Protein AF-F2EFS7-F1 (afdb_monomer_lite)

InterPro domains:
  IPR013260 mRNA splicing factor SYF2 [PF08231] (9-136)
  IPR013260 mRNA splicing factor SYF2 [PTHR13264] (7-141)

Sequence (143 aa):
YTGYGRSKIQKWEKEPAPHGWDVFNQKTLYDAYKKRTKNIEVDMDAYNRAKDTDPEFYREASSLQYGKVSRVAEPNIDRMVNELKERDEKRKAFSRRRKFNEDKDVDSINDRNEHFNKKIERAFGKYTLEIKNNLERGTALPD

pLDDT: mean 84.86, std 13.01, range [36.0, 96.06]

Radius of gyration: 28.15 Å; chains: 1; bounding box: 60×56×72 Å

Organism: Hordeum vulgare subsp. vulgare (NCBI:txid112509)

Foldseek 3Di:
DDDDDPPPPPPPPDDDDQDDPSCVDPVNVVVVVVVVVVPDDDDVVVVVVVVVVDPCSPPDPPDPCPPPDDDDDPVVVVVVVVSVVVVVVVVVPVDPDDDDDPPDDDPDDDPVRVVVVVVCCVVCVVPCVLVVVCVVVVHNDDD

Secondary structure (DSSP, 8-state):
-------------PPPPP-GGGGGSHHHHHHHHHHHHHTPPP-HHHHHHHHHH-TT-S--TT-TTTTS-----HHHHHHHHHHHHHHHHHHHTTSPPPPP-TTS----SSHHHHHHHHHHHHHHTTTSHHHHHHHHHTS----

Structure (mmCIF, N/CA/C/O backbone):
data_AF-F2EFS7-F1
#
_entry.id   AF-F2EFS7-F1
#
loop_
_atom_site.group_PDB
_atom_site.id
_atom_site.type_symbol
_atom_site.label_atom_id
_atom_site.label_alt_id
_atom_site.label_comp_id
_atom_site.label_asym_id
_atom_site.label_entity_id
_atom_site.label_seq_id
_atom_site.pdbx_PDB_ins_code
_atom_site.Cartn_x
_atom_site.Cartn_y
_atom_site.Cartn_z
_atom_site.occupancy
_atom_site.B_iso_or_equiv
_atom_site.auth_seq_id
_atom_site.auth_comp_id
_atom_site.auth_asym_id
_atom_site.auth_atom_id
_atom_site.pdbx_PDB_model_num
ATOM 1 N N . TYR A 1 1 ? 30.482 -36.003 29.325 1.00 36.00 1 TYR A N 1
ATOM 2 C CA . TYR A 1 1 ? 30.839 -35.171 28.163 1.00 36.00 1 TYR A CA 1
ATOM 3 C C . TYR A 1 1 ? 30.158 -33.825 28.289 1.00 36.00 1 TYR A C 1
ATOM 5 O O . TYR A 1 1 ? 28.944 -33.747 28.413 1.00 36.00 1 TYR A O 1
ATOM 13 N N . THR A 1 2 ? 30.983 -32.795 28.390 1.00 39.97 2 THR A N 1
ATOM 14 C CA . THR A 1 2 ? 30.658 -31.391 28.626 1.00 39.97 2 THR A CA 1
ATOM 15 C C . THR A 1 2 ? 30.117 -30.703 27.374 1.00 39.97 2 THR A C 1
ATOM 17 O O . THR A 1 2 ? 30.676 -30.868 26.297 1.00 39.97 2 THR A O 1
ATOM 20 N N . GLY A 1 3 ? 29.084 -29.882 27.575 1.00 49.31 3 GLY A N 1
ATOM 21 C CA . GLY A 1 3 ? 28.876 -28.584 26.928 1.00 49.31 3 GLY A CA 1
ATOM 22 C C . GLY A 1 3 ? 28.892 -28.503 25.403 1.00 49.31 3 GLY A C 1
ATOM 23 O O . GLY A 1 3 ? 29.939 -28.258 24.827 1.00 49.31 3 GLY A O 1
ATOM 24 N N . TYR A 1 4 ? 27.707 -28.490 24.789 1.00 43.84 4 TYR A N 1
ATOM 25 C CA . TYR A 1 4 ? 27.464 -27.778 23.530 1.00 43.84 4 TYR A CA 1
ATOM 26 C C . TYR A 1 4 ? 26.048 -27.188 23.527 1.00 43.84 4 TYR A C 1
ATOM 28 O O . TYR A 1 4 ? 25.079 -27.893 23.794 1.00 43.84 4 TYR A O 1
ATOM 36 N N . GLY A 1 5 ? 25.935 -25.889 23.215 1.00 45.19 5 GLY A N 1
ATOM 37 C CA . GLY A 1 5 ? 24.695 -25.336 22.656 1.00 45.19 5 GLY A CA 1
ATOM 38 C C . GLY A 1 5 ? 23.983 -24.190 23.381 1.00 45.19 5 GLY A C 1
ATOM 39 O O . GLY A 1 5 ? 22.800 -23.994 23.136 1.00 45.19 5 GLY A O 1
ATOM 40 N N . ARG A 1 6 ? 24.638 -23.376 24.225 1.00 47.62 6 ARG A N 1
ATOM 41 C CA . ARG A 1 6 ? 24.098 -22.038 24.575 1.00 47.62 6 ARG A CA 1
ATOM 42 C C . ARG A 1 6 ? 24.478 -20.993 23.516 1.00 47.62 6 ARG A C 1
ATOM 44 O O . ARG A 1 6 ? 25.044 -19.958 23.841 1.00 47.62 6 ARG A O 1
ATOM 51 N N . SER A 1 7 ? 24.129 -21.216 22.253 1.00 47.72 7 SER A N 1
ATOM 52 C CA . SER A 1 7 ? 23.977 -20.103 21.311 1.00 47.72 7 SER A CA 1
ATOM 53 C C . SER A 1 7 ? 22.516 -19.668 21.364 1.00 47.72 7 SER A C 1
ATOM 55 O O . SER A 1 7 ? 21.663 -20.111 20.599 1.00 47.72 7 SER A O 1
ATOM 57 N N . LYS A 1 8 ? 22.199 -18.803 22.337 1.00 47.94 8 LYS A N 1
ATOM 58 C CA . LYS A 1 8 ? 20.975 -18.004 22.262 1.00 47.94 8 LYS A CA 1
ATOM 59 C C . LYS A 1 8 ? 21.050 -17.246 20.943 1.00 47.94 8 LYS A C 1
ATOM 61 O O . LYS A 1 8 ? 21.859 -16.335 20.800 1.00 47.94 8 LYS A O 1
ATOM 66 N N . ILE A 1 9 ? 20.239 -17.685 19.988 1.00 49.59 9 ILE A N 1
ATOM 67 C CA . ILE A 1 9 ? 19.903 -16.974 18.763 1.00 49.59 9 ILE A CA 1
ATOM 68 C C . ILE A 1 9 ? 19.670 -15.523 19.180 1.00 49.59 9 ILE A C 1
ATOM 70 O O . ILE A 1 9 ? 18.717 -15.247 19.911 1.00 49.59 9 ILE A O 1
ATOM 74 N N . GLN A 1 10 ? 20.584 -14.629 18.795 1.00 49.34 10 GLN A N 1
ATOM 75 C CA . GLN A 1 10 ? 20.372 -13.188 18.839 1.00 49.34 10 GLN A CA 1
ATOM 76 C C . GLN A 1 10 ? 19.064 -12.964 18.080 1.00 49.34 10 GLN A C 1
ATOM 78 O O . GLN A 1 10 ? 19.019 -13.069 16.853 1.00 49.34 10 GLN A O 1
ATOM 83 N N . LYS A 1 11 ? 17.953 -12.825 18.812 1.00 56.91 11 LYS A N 1
ATOM 84 C CA . LYS A 1 11 ? 16.657 -12.508 18.225 1.00 56.91 11 LYS A CA 1
ATOM 85 C C . LYS A 1 11 ? 16.851 -11.119 17.652 1.00 56.91 11 LYS A C 1
ATOM 87 O O . LYS A 1 11 ? 16.828 -10.156 18.404 1.00 56.91 11 LYS A O 1
ATOM 92 N N . TRP A 1 12 ? 17.097 -11.052 16.348 1.00 60.78 12 TRP A N 1
ATOM 93 C CA . TRP A 1 12 ? 17.083 -9.819 15.582 1.00 60.78 12 TRP A CA 1
ATOM 94 C C . TRP A 1 12 ? 15.877 -9.008 16.041 1.00 60.78 12 TRP A C 1
ATOM 96 O O . TRP A 1 12 ? 14.736 -9.470 15.902 1.00 60.78 12 TRP A O 1
ATOM 106 N N . GLU A 1 13 ? 16.133 -7.866 16.671 1.00 60.56 13 GLU A N 1
ATOM 107 C CA . GLU A 1 13 ? 15.076 -6.961 17.085 1.00 60.56 13 GLU A CA 1
ATOM 108 C C . GLU A 1 13 ? 14.346 -6.537 15.815 1.00 60.56 13 GLU A C 1
ATOM 110 O O . GLU A 1 13 ? 14.907 -5.907 14.918 1.00 60.56 13 GLU A O 1
ATOM 115 N N . LYS A 1 14 ? 13.103 -6.998 15.675 1.00 70.44 14 LYS A N 1
ATOM 116 C CA . LYS A 1 14 ? 12.268 -6.603 14.549 1.00 70.44 14 LYS A CA 1
ATOM 117 C C . LYS A 1 14 ? 11.826 -5.179 14.828 1.00 70.44 14 LYS A C 1
ATOM 119 O O . LYS A 1 14 ? 11.185 -4.949 15.853 1.00 70.44 14 LYS A O 1
ATOM 124 N N . GLU A 1 15 ? 12.133 -4.255 13.919 1.00 70.31 15 GLU A N 1
ATOM 125 C CA . GLU A 1 15 ? 11.524 -2.927 13.973 1.00 70.31 15 GLU A CA 1
ATOM 126 C C . GLU A 1 15 ? 9.996 -3.092 14.076 1.00 70.31 15 GLU A C 1
ATOM 128 O O . GLU A 1 15 ? 9.420 -3.925 13.355 1.00 70.31 15 GLU A O 1
ATOM 133 N N . PRO A 1 16 ? 9.333 -2.363 14.993 1.00 74.25 16 PRO A N 1
ATOM 134 C CA . PRO A 1 16 ? 7.893 -2.456 15.145 1.00 74.25 16 PRO A CA 1
ATOM 135 C C . PRO A 1 16 ? 7.230 -2.099 13.816 1.00 74.25 16 PRO A C 1
ATOM 137 O O . PRO A 1 16 ? 7.605 -1.134 13.148 1.00 74.25 16 PRO A O 1
ATOM 140 N N . ALA A 1 17 ? 6.249 -2.905 13.413 1.00 75.56 17 ALA A N 1
ATOM 141 C CA . ALA A 1 17 ? 5.512 -2.626 12.193 1.00 75.56 17 ALA A CA 1
ATOM 142 C C . ALA A 1 17 ? 4.808 -1.262 12.321 1.00 75.56 17 ALA A C 1
ATOM 144 O O . ALA A 1 17 ? 4.243 -0.977 13.382 1.00 75.56 17 ALA A O 1
ATOM 145 N N . PRO A 1 18 ? 4.809 -0.434 11.260 1.00 78.69 18 PRO A N 1
ATOM 146 C CA . PRO A 1 18 ? 4.093 0.835 11.270 1.00 78.69 18 PRO A CA 1
ATOM 147 C C . PRO A 1 18 ? 2.611 0.591 11.581 1.00 78.69 18 PRO A C 1
ATOM 149 O O . PRO A 1 18 ? 2.006 -0.354 11.066 1.00 78.69 18 PRO A O 1
ATOM 152 N N . HIS A 1 19 ? 2.034 1.426 12.445 1.00 74.94 19 HIS A N 1
ATOM 153 C CA . HIS A 1 19 ? 0.665 1.276 12.933 1.00 74.94 19 HIS A CA 1
ATOM 154 C C . HIS A 1 19 ? -0.197 2.485 12.552 1.00 74.94 19 HIS A C 1
ATOM 156 O O . HIS A 1 19 ? 0.285 3.611 12.472 1.00 74.94 19 HIS A O 1
ATOM 162 N N . GLY A 1 20 ? -1.494 2.260 12.330 1.00 81.56 20 GLY A N 1
ATOM 163 C CA . GLY A 1 20 ? -2.442 3.333 12.029 1.00 81.56 20 GLY A CA 1
ATOM 164 C C . GLY A 1 20 ? -2.035 4.161 10.804 1.00 81.56 20 GLY A C 1
ATOM 165 O O . GLY A 1 20 ? -1.824 3.616 9.722 1.00 81.56 20 GLY A O 1
ATOM 166 N N . TRP A 1 21 ? -1.938 5.480 10.983 1.00 82.19 21 TRP A N 1
ATOM 167 C CA . TRP A 1 21 ? -1.589 6.430 9.920 1.00 82.19 21 TRP A CA 1
ATOM 168 C C . TRP A 1 21 ? -0.102 6.430 9.545 1.00 82.19 21 TRP A C 1
ATOM 170 O O . TRP A 1 21 ? 0.235 6.861 8.442 1.00 82.19 21 TRP A O 1
ATOM 180 N N . ASP A 1 22 ? 0.779 5.871 10.382 1.00 84.25 22 ASP A N 1
ATOM 181 C CA . ASP A 1 22 ? 2.218 5.804 10.090 1.00 84.25 22 ASP A CA 1
ATOM 182 C C . ASP A 1 22 ? 2.542 4.909 8.890 1.00 84.25 22 ASP A C 1
ATOM 184 O O . ASP A 1 22 ? 3.628 4.995 8.323 1.00 84.25 22 ASP A O 1
ATOM 188 N N . VAL A 1 23 ? 1.591 4.081 8.448 1.00 84.44 23 VAL A N 1
ATOM 189 C CA . VAL A 1 23 ? 1.725 3.251 7.243 1.00 84.44 23 VAL A CA 1
ATOM 190 C C . VAL A 1 23 ? 1.784 4.086 5.952 1.00 84.44 23 VAL A C 1
ATOM 192 O O . VAL A 1 23 ? 2.196 3.574 4.913 1.00 84.44 23 VAL A O 1
ATOM 195 N N . PHE A 1 24 ? 1.393 5.365 6.003 1.00 85.00 24 PHE A N 1
ATOM 196 C CA . PHE A 1 24 ? 1.412 6.282 4.857 1.00 85.00 24 PHE A CA 1
ATOM 197 C C . PHE A 1 24 ? 2.496 7.364 4.953 1.00 85.00 24 PHE A C 1
ATOM 199 O O . PHE A 1 24 ? 2.503 8.303 4.157 1.00 85.00 24 PHE A O 1
ATOM 206 N N . ASN A 1 25 ? 3.413 7.263 5.918 1.00 90.38 25 ASN A N 1
ATOM 207 C CA . ASN A 1 25 ? 4.487 8.240 6.070 1.00 90.38 25 ASN A CA 1
ATOM 208 C C . ASN A 1 25 ? 5.575 8.089 4.983 1.00 90.38 25 ASN A C 1
ATOM 210 O O . ASN A 1 25 ? 5.664 7.087 4.273 1.00 90.38 25 ASN A O 1
ATOM 214 N N . GLN A 1 26 ? 6.456 9.084 4.863 1.00 90.88 26 GLN A N 1
ATOM 215 C CA . GLN A 1 26 ? 7.513 9.064 3.845 1.00 90.88 26 GLN A CA 1
ATOM 216 C C . GLN A 1 26 ? 8.465 7.863 3.989 1.00 90.88 26 GLN A C 1
ATOM 218 O O . GLN A 1 26 ? 8.860 7.280 2.980 1.00 90.88 26 GLN A O 1
ATOM 223 N N . LYS A 1 27 ? 8.796 7.453 5.225 1.00 89.50 27 LYS A N 1
ATOM 224 C CA . LYS A 1 27 ? 9.691 6.312 5.491 1.00 89.50 27 LYS A CA 1
ATOM 225 C C . LYS A 1 27 ? 9.101 5.005 4.953 1.00 89.50 27 LYS A C 1
ATOM 227 O O . LYS A 1 27 ? 9.770 4.279 4.230 1.00 89.50 27 LYS A O 1
ATOM 232 N N . THR A 1 28 ? 7.835 4.726 5.245 1.00 89.88 28 THR A N 1
ATOM 233 C CA . THR A 1 28 ? 7.148 3.500 4.811 1.00 89.88 28 THR A CA 1
ATOM 234 C C . THR A 1 28 ? 6.954 3.449 3.299 1.00 89.88 28 THR A C 1
ATOM 236 O O . THR A 1 28 ? 7.162 2.395 2.692 1.00 89.88 28 THR A O 1
ATOM 239 N N . LEU A 1 29 ? 6.640 4.586 2.667 1.00 90.12 29 LEU A N 1
ATOM 240 C CA . LEU A 1 29 ? 6.590 4.702 1.207 1.00 90.12 29 LEU A CA 1
ATOM 241 C C . LEU A 1 29 ? 7.966 4.454 0.570 1.00 90.12 29 LEU A C 1
ATOM 243 O O . LEU A 1 29 ? 8.063 3.725 -0.423 1.00 90.12 29 LEU A O 1
ATOM 247 N N . TYR A 1 30 ? 9.030 5.001 1.162 1.00 92.44 30 TYR A N 1
ATOM 248 C CA . TYR A 1 30 ? 10.406 4.762 0.733 1.00 92.44 30 TYR A CA 1
ATOM 249 C C . TYR A 1 30 ? 10.809 3.290 0.892 1.00 92.44 30 TYR A C 1
ATOM 251 O O . TYR A 1 30 ? 11.331 2.693 -0.048 1.00 92.44 30 TYR A O 1
ATOM 259 N N . ASP A 1 31 ? 10.506 2.661 2.026 1.00 91.25 31 ASP A N 1
ATOM 260 C CA . ASP A 1 31 ? 10.810 1.247 2.261 1.00 91.25 31 ASP A CA 1
ATOM 261 C C . ASP A 1 31 ? 10.051 0.334 1.289 1.00 91.25 31 ASP A C 1
ATOM 263 O O . ASP A 1 31 ? 10.601 -0.651 0.789 1.00 91.25 31 ASP A O 1
ATOM 267 N N . ALA A 1 32 ? 8.798 0.671 0.965 1.00 90.12 32 ALA A N 1
ATOM 268 C CA . ALA A 1 32 ? 8.025 -0.024 -0.059 1.00 90.12 32 ALA A CA 1
ATOM 269 C C . ALA A 1 32 ? 8.640 0.148 -1.459 1.00 90.12 32 ALA A C 1
ATOM 271 O O . ALA A 1 32 ? 8.696 -0.813 -2.228 1.00 90.12 32 ALA A O 1
ATOM 272 N N . TYR A 1 33 ? 9.135 1.344 -1.796 1.00 92.12 33 TYR A N 1
ATOM 273 C CA . TYR A 1 33 ? 9.885 1.577 -3.033 1.00 92.12 33 TYR A CA 1
ATOM 274 C C . TYR A 1 33 ? 11.184 0.765 -3.070 1.00 92.12 33 TYR A C 1
ATOM 276 O O . TYR A 1 33 ? 11.401 0.022 -4.022 1.00 92.12 33 TYR A O 1
ATOM 284 N N . LYS A 1 34 ? 11.986 0.805 -2.004 1.00 93.50 34 LYS A N 1
ATOM 285 C CA . LYS A 1 34 ? 13.242 0.055 -1.874 1.00 93.50 34 LYS A CA 1
ATOM 286 C C . LYS A 1 34 ? 13.040 -1.455 -2.000 1.00 93.50 34 LYS A C 1
ATOM 288 O O . LYS A 1 34 ? 13.877 -2.148 -2.567 1.00 93.50 34 LYS A O 1
ATOM 293 N N . LYS A 1 35 ? 11.936 -1.993 -1.473 1.00 91.06 35 LYS A N 1
ATOM 294 C CA . LYS A 1 35 ? 11.576 -3.409 -1.659 1.00 91.06 35 LYS A CA 1
ATOM 295 C C . LYS A 1 35 ? 11.235 -3.726 -3.112 1.00 91.06 35 LYS A C 1
ATOM 297 O O . LYS A 1 35 ? 11.621 -4.784 -3.589 1.00 91.06 35 LYS A O 1
ATOM 302 N N . ARG A 1 36 ? 10.542 -2.824 -3.814 1.00 90.69 36 ARG A N 1
ATOM 303 C CA . ARG A 1 36 ? 10.227 -3.006 -5.237 1.00 90.69 36 ARG A CA 1
ATOM 304 C C . ARG A 1 36 ? 11.473 -2.972 -6.102 1.00 90.69 36 ARG A C 1
ATOM 306 O O . ARG A 1 36 ? 11.644 -3.874 -6.905 1.00 90.69 36 ARG A O 1
ATOM 313 N N . THR A 1 37 ? 12.353 -1.991 -5.908 1.00 90.94 37 THR A N 1
ATOM 314 C CA . THR A 1 37 ? 13.563 -1.859 -6.733 1.00 90.94 37 THR A CA 1
ATOM 315 C C . THR A 1 37 ? 14.50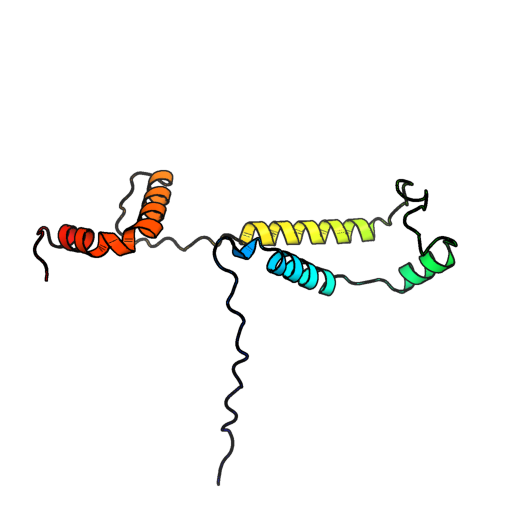7 -3.047 -6.594 1.00 90.94 37 THR A C 1
ATOM 317 O O . THR A 1 37 ? 15.156 -3.408 -7.566 1.00 90.94 37 THR A O 1
ATOM 320 N N . LYS A 1 38 ? 14.534 -3.710 -5.432 1.00 91.81 38 LYS A N 1
ATOM 321 C CA . LYS A 1 38 ? 15.281 -4.964 -5.238 1.00 91.81 38 LYS A CA 1
ATOM 322 C C . LYS A 1 38 ? 14.785 -6.130 -6.094 1.00 91.81 38 LYS A C 1
ATOM 324 O O . LYS A 1 38 ? 15.564 -7.034 -6.358 1.00 91.81 38 LYS A O 1
ATOM 329 N N . ASN A 1 39 ? 13.514 -6.122 -6.487 1.00 87.19 39 ASN A N 1
ATOM 330 C CA . ASN A 1 39 ? 12.911 -7.189 -7.283 1.00 87.19 39 ASN A CA 1
ATOM 331 C C . ASN A 1 39 ? 12.961 -6.902 -8.791 1.00 87.19 39 ASN A C 1
ATOM 333 O O . ASN A 1 39 ? 12.474 -7.712 -9.573 1.00 87.19 39 ASN A O 1
ATOM 337 N N . ILE A 1 40 ? 13.492 -5.748 -9.207 1.00 88.88 40 ILE A N 1
ATOM 338 C CA . ILE A 1 40 ? 13.603 -5.401 -10.623 1.00 88.88 40 ILE A CA 1
ATOM 339 C C . ILE A 1 40 ? 14.855 -6.064 -11.184 1.00 88.88 40 ILE A C 1
ATOM 341 O O . ILE A 1 40 ? 15.970 -5.760 -10.765 1.00 88.88 40 ILE A O 1
ATOM 345 N N . GLU A 1 41 ? 14.663 -6.940 -12.161 1.00 87.31 41 GLU A N 1
ATOM 346 C CA . GLU A 1 41 ? 15.752 -7.509 -12.942 1.00 87.31 41 GLU A CA 1
ATOM 347 C C . GLU A 1 41 ? 16.148 -6.548 -14.070 1.00 87.31 41 GLU A C 1
ATOM 349 O O . GLU A 1 41 ? 15.318 -6.152 -14.898 1.00 87.31 41 GLU A O 1
ATOM 354 N N . VAL A 1 42 ? 17.421 -6.151 -14.080 1.00 89.44 42 VAL A N 1
ATOM 355 C CA . VAL A 1 42 ? 17.983 -5.225 -15.067 1.00 89.44 42 VAL A CA 1
ATOM 356 C C . VAL A 1 42 ? 18.741 -6.021 -16.122 1.00 89.44 42 VAL A C 1
ATOM 358 O O . VAL A 1 42 ? 19.718 -6.697 -15.815 1.00 89.44 42 VAL A O 1
ATOM 361 N N . ASP A 1 43 ? 18.303 -5.901 -17.372 1.00 91.81 43 ASP A N 1
ATOM 362 C CA . ASP A 1 43 ? 19.006 -6.458 -18.527 1.00 91.81 43 ASP A CA 1
ATOM 363 C C . ASP A 1 43 ? 20.172 -5.532 -18.905 1.00 91.81 43 ASP A C 1
ATOM 365 O O . ASP A 1 43 ? 19.987 -4.480 -19.528 1.00 91.81 43 ASP A O 1
ATOM 369 N N . MET A 1 44 ? 21.377 -5.917 -18.479 1.00 93.62 44 MET A N 1
ATOM 370 C CA . MET A 1 44 ? 22.597 -5.143 -18.710 1.00 93.62 44 MET A CA 1
ATOM 371 C C . MET A 1 44 ? 23.011 -5.114 -20.186 1.00 93.62 44 MET A C 1
ATOM 373 O O . MET A 1 44 ? 23.589 -4.121 -20.627 1.00 93.62 44 MET A O 1
ATOM 377 N N . ASP A 1 45 ? 22.680 -6.137 -20.974 1.00 92.94 45 ASP A N 1
ATOM 378 C CA . ASP A 1 45 ? 23.034 -6.187 -22.396 1.00 92.94 45 ASP A CA 1
ATOM 379 C C . ASP A 1 45 ? 22.148 -5.243 -23.209 1.00 92.94 45 ASP A C 1
ATOM 381 O O . ASP A 1 45 ? 22.630 -4.485 -24.056 1.00 92.94 45 ASP A O 1
ATOM 385 N N . ALA A 1 46 ? 20.840 -5.229 -22.929 1.00 90.06 46 ALA A N 1
ATOM 386 C CA . ALA A 1 46 ? 19.936 -4.232 -23.495 1.00 90.06 46 ALA A CA 1
ATOM 387 C C . ALA A 1 46 ? 20.334 -2.804 -23.091 1.00 90.06 46 ALA A C 1
ATOM 389 O O . ALA A 1 46 ? 20.296 -1.907 -23.935 1.00 90.06 46 ALA A O 1
ATOM 390 N N . TYR A 1 47 ? 20.758 -2.604 -21.839 1.00 91.75 47 TYR A N 1
ATOM 391 C CA . TYR A 1 47 ? 21.267 -1.319 -21.358 1.00 91.75 47 TYR A CA 1
ATOM 392 C C . TYR A 1 47 ? 22.517 -0.867 -22.126 1.00 91.75 47 TYR A C 1
ATOM 394 O O . TYR A 1 47 ? 22.545 0.255 -22.629 1.00 91.75 47 TYR A O 1
ATOM 402 N N . ASN A 1 48 ? 23.523 -1.736 -22.267 1.00 94.38 48 ASN A N 1
ATOM 403 C CA . ASN A 1 48 ? 24.770 -1.405 -22.961 1.00 94.38 48 ASN A CA 1
ATOM 404 C C . ASN A 1 48 ? 24.527 -1.095 -24.445 1.00 94.38 48 ASN A C 1
ATOM 406 O O . ASN A 1 48 ? 25.006 -0.080 -24.940 1.00 94.38 48 ASN A O 1
ATOM 410 N N . ARG A 1 49 ? 23.689 -1.881 -25.137 1.00 91.94 49 ARG A N 1
ATOM 411 C CA . ARG A 1 49 ? 23.306 -1.583 -26.531 1.00 91.94 49 ARG A CA 1
ATOM 412 C C . ARG A 1 49 ? 22.616 -0.229 -26.671 1.00 91.94 49 ARG A C 1
ATOM 414 O O . ARG A 1 49 ? 22.910 0.513 -27.606 1.00 91.94 49 ARG A O 1
ATOM 421 N N . ALA A 1 50 ? 21.697 0.099 -25.761 1.00 89.69 50 ALA A N 1
ATOM 422 C CA . ALA A 1 50 ? 21.024 1.395 -25.767 1.00 89.69 50 ALA A CA 1
ATOM 423 C C . ALA A 1 50 ? 22.011 2.546 -25.514 1.00 89.69 50 ALA A C 1
ATOM 425 O O . ALA A 1 50 ? 21.907 3.585 -26.162 1.00 89.69 50 ALA A O 1
ATOM 426 N N . LYS A 1 51 ? 22.988 2.333 -24.626 1.00 92.75 51 LYS A N 1
ATOM 427 C CA . LYS A 1 51 ? 24.061 3.286 -24.332 1.00 92.75 51 LYS A CA 1
ATOM 428 C C . LYS A 1 51 ? 24.975 3.541 -25.529 1.00 92.75 51 LYS A C 1
ATOM 430 O O . LYS A 1 51 ? 25.309 4.691 -25.779 1.00 92.75 51 LYS A O 1
ATOM 435 N N . ASP A 1 52 ? 25.346 2.503 -26.272 1.00 93.38 52 ASP A N 1
ATOM 436 C CA . ASP A 1 52 ? 26.211 2.648 -27.449 1.00 93.38 52 ASP A CA 1
ATOM 437 C C . ASP A 1 52 ? 25.472 3.277 -28.644 1.00 93.38 52 ASP A C 1
ATOM 439 O O . ASP A 1 52 ? 26.084 3.927 -29.488 1.00 93.38 52 ASP A O 1
ATOM 443 N N . THR A 1 53 ? 24.148 3.092 -28.720 1.00 90.50 53 THR A N 1
ATOM 444 C CA . THR A 1 53 ? 23.318 3.593 -29.830 1.00 90.50 53 THR A CA 1
ATOM 445 C C . THR A 1 53 ? 22.920 5.063 -29.666 1.00 90.50 53 THR A C 1
ATOM 447 O O . THR A 1 53 ? 22.748 5.750 -30.671 1.00 90.50 53 THR A O 1
ATOM 450 N N . ASP A 1 54 ? 22.731 5.544 -28.432 1.00 87.94 54 ASP A N 1
ATOM 451 C CA . ASP A 1 54 ? 22.278 6.912 -28.137 1.00 87.94 54 ASP A CA 1
ATOM 452 C C . ASP A 1 54 ? 23.455 7.791 -27.660 1.00 87.94 54 ASP A C 1
ATOM 454 O O . ASP A 1 54 ? 23.892 7.660 -26.515 1.00 87.94 54 ASP A O 1
ATOM 458 N N . PRO A 1 55 ? 23.963 8.733 -28.481 1.00 86.62 55 PRO A N 1
ATOM 459 C CA . PRO A 1 55 ? 25.004 9.671 -28.052 1.00 86.62 55 PRO A CA 1
ATOM 460 C C . PRO A 1 55 ? 24.570 10.573 -26.886 1.00 86.62 55 PRO A C 1
ATOM 462 O O . PRO A 1 55 ? 25.417 11.070 -26.148 1.00 86.62 55 PRO A O 1
ATOM 465 N N . GLU A 1 56 ? 23.260 10.774 -26.700 1.00 88.44 56 GLU A N 1
ATOM 466 C CA . GLU A 1 56 ? 22.655 11.549 -25.609 1.00 88.44 56 GLU A CA 1
ATOM 467 C C . GLU A 1 56 ? 22.028 10.612 -24.554 1.00 88.44 56 GLU A C 1
ATOM 469 O O . GLU A 1 56 ? 20.972 10.891 -23.980 1.00 88.44 56 GLU A O 1
ATOM 474 N N . PHE A 1 57 ? 22.658 9.459 -24.296 1.00 88.25 57 PHE A N 1
ATOM 475 C CA . PHE A 1 57 ? 22.155 8.469 -23.339 1.00 88.25 57 PHE A CA 1
ATOM 476 C C . PHE A 1 57 ? 22.049 9.020 -21.907 1.00 88.25 57 PHE A C 1
ATOM 478 O O . PHE A 1 57 ? 21.061 8.787 -21.205 1.00 88.25 57 PHE A O 1
ATOM 485 N N . TYR A 1 58 ? 23.058 9.779 -21.468 1.00 90.81 58 TYR A N 1
ATOM 486 C CA . TYR A 1 58 ? 23.045 10.488 -20.188 1.00 90.81 58 TYR A CA 1
ATOM 487 C C . TYR A 1 58 ? 22.511 11.905 -20.401 1.00 90.81 58 TYR A C 1
ATOM 489 O O . TYR A 1 58 ? 23.245 12.804 -20.799 1.00 90.81 58 TYR A O 1
ATOM 497 N N . ARG A 1 59 ? 21.213 12.089 -20.157 1.00 88.62 59 ARG A N 1
ATOM 498 C CA . ARG A 1 59 ? 20.503 13.340 -20.450 1.00 88.62 59 ARG A CA 1
ATOM 499 C C . ARG A 1 59 ? 20.587 14.330 -19.299 1.00 88.62 59 ARG A C 1
ATOM 501 O O . ARG A 1 59 ? 20.382 13.964 -18.142 1.00 88.62 59 ARG A O 1
ATOM 508 N N . GLU A 1 60 ? 20.797 15.596 -19.637 1.00 88.25 60 GLU A N 1
ATOM 509 C CA . GLU A 1 60 ? 20.660 16.712 -18.702 1.00 88.25 60 GLU A CA 1
ATOM 510 C C . GLU A 1 60 ? 19.200 17.177 -18.596 1.00 88.25 60 GLU A C 1
ATOM 512 O O . GLU A 1 60 ? 18.362 16.873 -19.447 1.00 88.25 60 GLU A O 1
ATOM 517 N N . ALA A 1 61 ? 18.886 17.954 -17.555 1.00 88.00 61 ALA A N 1
ATOM 518 C CA . ALA A 1 61 ? 17.534 18.471 -17.317 1.00 88.00 61 ALA A CA 1
ATOM 519 C C . ALA A 1 61 ? 16.991 19.351 -18.466 1.00 88.00 61 ALA A C 1
ATOM 521 O O . ALA A 1 61 ? 15.780 19.519 -18.584 1.00 88.00 61 ALA A O 1
ATOM 522 N N . SER A 1 62 ? 17.873 19.902 -19.304 1.00 87.81 62 SER A N 1
ATOM 523 C CA . SER A 1 62 ? 17.561 20.729 -20.478 1.00 87.81 62 SER A CA 1
ATOM 524 C C . SER A 1 62 ? 17.321 19.929 -21.770 1.00 87.81 62 SER A C 1
ATOM 526 O O . SER A 1 62 ? 16.979 20.526 -22.791 1.00 87.81 62 SER A O 1
ATOM 528 N N . SER A 1 63 ? 17.488 18.600 -21.757 1.00 86.56 63 SER A N 1
ATOM 529 C CA . SER A 1 63 ? 17.338 17.755 -22.949 1.00 86.56 63 SER A CA 1
ATOM 530 C C . SER A 1 63 ? 15.912 17.800 -23.517 1.00 86.56 63 SER A C 1
ATOM 532 O O . SER A 1 63 ? 14.925 17.582 -22.813 1.00 86.56 63 SER A O 1
ATOM 534 N N . LEU A 1 64 ? 15.796 18.002 -24.833 1.00 86.75 64 LEU A N 1
ATOM 535 C CA . LEU A 1 64 ? 14.518 18.033 -25.567 1.00 86.75 64 LEU A CA 1
ATOM 536 C C . LEU A 1 64 ? 14.002 16.637 -25.953 1.00 86.75 64 LEU A C 1
ATOM 538 O O . LEU A 1 64 ? 13.059 16.504 -26.736 1.00 86.75 64 LEU A O 1
ATOM 542 N N . GLN A 1 65 ? 14.635 15.580 -25.448 1.00 82.88 65 GLN A N 1
ATOM 543 C CA . GLN A 1 65 ? 14.289 14.205 -25.797 1.00 82.88 65 GLN A CA 1
ATOM 544 C C . GLN A 1 65 ? 13.110 13.650 -24.987 1.00 82.88 65 GLN A C 1
ATOM 546 O O . GLN A 1 65 ? 12.535 12.618 -25.343 1.00 82.88 65 GLN A O 1
ATOM 551 N N . TYR A 1 66 ? 12.722 14.339 -23.912 1.00 82.81 66 TYR A N 1
ATOM 552 C CA . TYR A 1 66 ? 11.509 14.039 -23.159 1.00 82.81 66 TYR A CA 1
ATOM 553 C C . TYR A 1 66 ? 10.258 14.220 -24.036 1.00 82.81 66 TYR A C 1
ATOM 555 O O . TYR A 1 66 ? 10.123 15.203 -24.758 1.00 82.81 66 TYR A O 1
ATOM 563 N N . GLY A 1 67 ? 9.333 13.258 -23.991 1.00 81.38 67 GLY A N 1
ATOM 564 C CA . GLY A 1 67 ? 8.095 13.289 -24.781 1.00 81.38 67 GLY A CA 1
ATOM 565 C C . GLY A 1 67 ? 8.218 12.762 -26.216 1.00 81.38 67 GLY A C 1
ATOM 566 O O . GLY A 1 67 ? 7.194 12.543 -26.861 1.00 81.38 67 GLY A O 1
ATOM 567 N N . LYS A 1 68 ? 9.428 12.470 -26.715 1.00 83.00 68 LYS A N 1
ATOM 568 C CA . LYS A 1 68 ? 9.578 11.700 -27.958 1.00 83.00 68 LYS A CA 1
ATOM 569 C C . LYS A 1 68 ? 9.270 10.231 -27.672 1.00 83.00 68 LYS A C 1
ATOM 571 O O . LYS A 1 68 ? 9.838 9.637 -26.756 1.00 83.00 68 LYS A O 1
ATOM 576 N N . VAL A 1 69 ? 8.341 9.649 -28.432 1.00 66.62 69 VAL A N 1
ATOM 577 C CA . VAL A 1 69 ? 7.886 8.268 -28.219 1.00 66.62 69 VAL A CA 1
ATOM 578 C C . VAL A 1 69 ? 9.007 7.301 -28.598 1.00 66.62 69 VAL A C 1
ATOM 580 O O . VAL A 1 69 ? 9.207 6.992 -29.771 1.00 66.62 69 VAL A O 1
ATOM 583 N N . SER A 1 70 ? 9.741 6.815 -27.599 1.00 73.56 70 SER A N 1
ATOM 584 C CA . SER A 1 70 ? 10.617 5.658 -27.770 1.00 73.56 70 SER A CA 1
ATOM 585 C C . SER A 1 70 ? 9.754 4.401 -27.852 1.00 73.56 70 SER A C 1
ATOM 587 O O . SER A 1 70 ? 8.898 4.174 -26.993 1.00 73.56 70 SER A O 1
ATOM 589 N N . ARG A 1 71 ? 9.952 3.584 -28.891 1.00 80.88 71 ARG A N 1
ATOM 590 C CA . ARG A 1 71 ? 9.283 2.283 -28.997 1.00 80.88 71 ARG A CA 1
ATOM 591 C C . ARG A 1 71 ? 9.907 1.339 -27.976 1.00 80.88 71 ARG A C 1
ATOM 593 O O . ARG A 1 71 ? 11.006 0.830 -28.174 1.00 80.88 71 ARG A O 1
ATOM 600 N N . VAL A 1 72 ? 9.203 1.132 -26.871 1.00 86.00 72 VAL A N 1
ATOM 601 C CA . VAL A 1 72 ? 9.571 0.143 -25.858 1.00 86.00 72 VAL A CA 1
ATOM 602 C C . VAL A 1 72 ? 9.221 -1.246 -26.389 1.00 86.00 72 VAL A C 1
ATOM 604 O O . VAL A 1 72 ? 8.146 -1.437 -26.953 1.00 86.00 72 VAL A O 1
ATOM 607 N N . ALA A 1 73 ? 10.121 -2.214 -26.216 1.00 89.19 73 ALA A N 1
ATOM 608 C CA . ALA A 1 73 ? 9.850 -3.598 -26.586 1.00 89.19 73 ALA A CA 1
ATOM 609 C C . ALA A 1 73 ? 8.662 -4.156 -25.779 1.00 89.19 73 ALA A C 1
ATOM 611 O O . ALA A 1 73 ? 8.604 -3.973 -24.562 1.00 89.19 73 ALA A O 1
ATOM 612 N N . GLU A 1 74 ? 7.757 -4.879 -26.440 1.00 92.19 74 GLU A N 1
ATOM 613 C CA . GLU A 1 74 ? 6.609 -5.566 -25.825 1.00 92.19 74 GLU A CA 1
ATOM 614 C C . GLU A 1 74 ? 6.946 -6.342 -24.533 1.00 92.19 74 GLU A C 1
ATOM 616 O O . GLU A 1 74 ? 6.282 -6.092 -23.525 1.00 92.19 74 GLU A O 1
ATOM 621 N N . PRO A 1 75 ? 8.023 -7.158 -24.453 1.00 91.62 75 PRO A N 1
ATOM 622 C CA . PRO A 1 75 ? 8.359 -7.871 -23.213 1.00 91.62 75 PRO A CA 1
ATOM 623 C C . PRO A 1 75 ? 8.648 -6.947 -22.019 1.00 91.62 75 PRO A C 1
ATOM 625 O O . PRO A 1 75 ? 8.482 -7.340 -20.865 1.00 91.62 75 PRO A O 1
ATOM 628 N N . ASN A 1 76 ? 9.082 -5.706 -22.249 1.00 90.25 76 ASN A N 1
ATOM 629 C CA . ASN A 1 76 ? 9.307 -4.742 -21.168 1.00 90.25 76 ASN A CA 1
ATOM 630 C C . ASN A 1 76 ? 7.982 -4.164 -20.660 1.00 90.25 76 ASN A C 1
ATOM 632 O O . ASN A 1 76 ? 7.843 -3.900 -19.464 1.00 90.25 76 ASN A O 1
ATOM 636 N N . ILE A 1 77 ? 7.009 -3.998 -21.559 1.00 92.69 77 ILE A N 1
ATOM 637 C CA . ILE A 1 77 ? 5.650 -3.576 -21.215 1.00 92.69 77 ILE A CA 1
ATOM 638 C C . ILE A 1 77 ? 4.976 -4.673 -20.386 1.00 92.69 77 ILE A C 1
ATOM 640 O O . ILE A 1 77 ? 4.429 -4.376 -19.325 1.00 92.69 77 ILE A O 1
ATOM 644 N N . ASP A 1 78 ? 5.097 -5.937 -20.794 1.00 94.12 78 ASP A N 1
ATOM 645 C CA . ASP A 1 78 ? 4.532 -7.071 -20.055 1.00 94.12 78 ASP A CA 1
ATOM 646 C C . ASP A 1 78 ? 5.106 -7.184 -18.639 1.00 94.12 78 ASP A C 1
ATOM 648 O O . ASP A 1 78 ? 4.359 -7.367 -17.674 1.00 94.12 78 ASP A O 1
ATOM 652 N N . ARG A 1 79 ? 6.423 -6.990 -18.479 1.00 92.12 79 ARG A N 1
ATOM 653 C CA . ARG A 1 79 ? 7.069 -6.938 -17.156 1.00 92.12 79 ARG A CA 1
ATOM 654 C C . ARG A 1 79 ? 6.479 -5.840 -16.267 1.00 92.12 79 ARG A C 1
ATOM 656 O O . ARG A 1 79 ? 6.176 -6.099 -15.103 1.00 92.12 79 ARG A O 1
ATOM 663 N N . MET A 1 80 ? 6.267 -4.639 -16.809 1.00 92.31 80 MET A N 1
ATOM 664 C CA . MET A 1 80 ? 5.627 -3.538 -16.079 1.00 92.31 80 MET A CA 1
ATOM 665 C C . MET A 1 80 ? 4.182 -3.883 -15.693 1.00 92.31 80 MET A C 1
ATOM 667 O O . MET A 1 80 ? 3.775 -3.667 -14.553 1.00 92.31 80 MET A O 1
ATOM 671 N N . VAL A 1 81 ? 3.399 -4.431 -16.623 1.00 96.06 81 VAL A N 1
ATOM 672 C CA . VAL A 1 81 ? 1.997 -4.797 -16.377 1.00 96.06 81 VAL A CA 1
ATOM 673 C C . VAL A 1 81 ? 1.888 -5.866 -15.290 1.00 96.06 81 VAL A C 1
ATOM 675 O O . VAL A 1 81 ? 1.014 -5.773 -14.427 1.00 96.06 81 VAL A O 1
ATOM 678 N N . ASN A 1 82 ? 2.781 -6.855 -15.290 1.00 94.44 82 ASN A N 1
ATOM 679 C CA . ASN A 1 82 ? 2.815 -7.888 -14.258 1.00 94.44 82 ASN A CA 1
ATOM 680 C C . ASN A 1 82 ? 3.144 -7.302 -12.875 1.00 94.44 82 ASN A C 1
ATOM 682 O O . ASN A 1 82 ? 2.439 -7.600 -11.912 1.00 94.44 82 ASN A O 1
ATOM 686 N N . GLU A 1 83 ? 4.112 -6.383 -12.777 1.00 93.56 83 GLU A N 1
ATOM 687 C CA . GLU A 1 83 ? 4.411 -5.673 -11.521 1.00 93.56 83 GLU A CA 1
ATOM 688 C C . GLU A 1 83 ? 3.198 -4.880 -11.003 1.00 93.56 83 GLU A C 1
ATOM 690 O O . GLU A 1 83 ? 2.881 -4.920 -9.809 1.00 93.56 83 GLU A O 1
ATOM 695 N N . LEU A 1 84 ? 2.458 -4.216 -11.898 1.00 94.50 84 LEU A N 1
ATOM 696 C CA . LEU A 1 84 ? 1.242 -3.483 -11.541 1.00 94.50 84 LEU A CA 1
ATOM 697 C C . LEU A 1 84 ? 0.128 -4.406 -11.029 1.00 94.50 84 LEU A C 1
ATOM 699 O O . LEU A 1 84 ? -0.568 -4.041 -10.076 1.00 94.50 84 LEU A O 1
ATOM 703 N N . LYS A 1 85 ? -0.029 -5.599 -11.614 1.00 95.94 85 LYS A N 1
ATOM 704 C CA . LYS A 1 85 ? -0.989 -6.610 -11.139 1.00 95.94 85 LYS A CA 1
ATOM 705 C C . LYS A 1 85 ? -0.629 -7.099 -9.739 1.00 95.94 85 LYS A C 1
ATOM 707 O O . LYS A 1 85 ? -1.475 -7.052 -8.849 1.00 95.94 85 LYS A O 1
ATOM 712 N N . GLU A 1 86 ? 0.634 -7.450 -9.501 1.00 93.19 86 GLU A N 1
ATOM 713 C CA . GLU A 1 86 ? 1.100 -7.853 -8.168 1.00 93.19 86 GLU A CA 1
ATOM 714 C C . GLU A 1 86 ? 0.894 -6.750 -7.119 1.00 93.19 86 GLU A C 1
ATOM 716 O O . GLU A 1 86 ? 0.558 -7.016 -5.960 1.00 93.19 86 GLU A O 1
ATOM 721 N N . ARG A 1 87 ? 1.107 -5.484 -7.501 1.00 91.81 87 ARG A N 1
ATOM 722 C CA . ARG A 1 87 ? 0.833 -4.337 -6.624 1.00 91.81 87 ARG A CA 1
ATOM 723 C C . ARG A 1 87 ? -0.639 -4.255 -6.254 1.00 91.81 87 ARG A C 1
ATOM 725 O O . ARG A 1 87 ? -0.951 -3.957 -5.100 1.00 91.81 87 ARG A O 1
ATOM 732 N N . ASP A 1 88 ? -1.529 -4.483 -7.211 1.00 94.62 88 ASP A N 1
ATOM 733 C CA . ASP A 1 88 ? -2.964 -4.436 -6.966 1.00 94.62 88 ASP A CA 1
ATOM 734 C C . ASP A 1 88 ? -3.425 -5.589 -6.062 1.00 94.62 88 ASP A C 1
ATOM 736 O O . ASP A 1 88 ? -4.193 -5.374 -5.124 1.00 94.62 88 ASP A O 1
ATOM 740 N N . GLU A 1 89 ? -2.875 -6.788 -6.244 1.00 94.06 89 GLU A N 1
ATOM 741 C CA . GLU A 1 89 ? -3.107 -7.930 -5.352 1.00 94.06 89 GLU A CA 1
ATOM 742 C C . GLU A 1 89 ? -2.637 -7.650 -3.919 1.00 94.06 89 GLU A C 1
ATOM 744 O O . GLU A 1 89 ? -3.394 -7.836 -2.961 1.00 94.06 89 GLU A O 1
ATOM 749 N N . LYS A 1 90 ? -1.419 -7.115 -3.752 1.00 91.12 90 LYS A N 1
ATOM 750 C CA . LYS A 1 90 ? -0.893 -6.710 -2.436 1.00 91.12 90 LYS A CA 1
ATOM 751 C C . LYS A 1 90 ? -1.759 -5.630 -1.786 1.00 91.12 90 LYS A C 1
ATOM 753 O O . LYS A 1 90 ? -1.979 -5.673 -0.576 1.00 91.12 90 LYS A O 1
ATOM 758 N N . ARG A 1 91 ? -2.282 -4.682 -2.573 1.00 90.31 91 ARG A N 1
ATOM 759 C CA . ARG A 1 91 ? -3.212 -3.649 -2.093 1.00 90.31 91 ARG A CA 1
ATOM 760 C C . ARG A 1 91 ? -4.532 -4.262 -1.626 1.00 90.31 91 ARG A C 1
ATOM 762 O O . ARG A 1 91 ? -5.001 -3.910 -0.547 1.00 90.31 91 ARG A O 1
ATOM 769 N N . LYS A 1 92 ? -5.110 -5.195 -2.386 1.00 91.19 92 LYS A N 1
ATOM 770 C CA . LYS A 1 92 ? -6.340 -5.915 -2.006 1.00 91.19 92 LYS A CA 1
ATOM 771 C C . LYS A 1 92 ? -6.160 -6.702 -0.705 1.00 91.19 92 LYS A C 1
ATOM 773 O O . LYS A 1 92 ? -7.048 -6.699 0.141 1.00 91.19 92 LYS A O 1
ATOM 778 N N . ALA A 1 93 ? -4.990 -7.308 -0.508 1.00 90.50 93 ALA A N 1
ATOM 779 C CA . ALA A 1 93 ? -4.654 -8.063 0.699 1.00 90.50 93 ALA A CA 1
ATOM 780 C C . ALA A 1 93 ? -4.268 -7.194 1.918 1.00 90.50 93 ALA A C 1
ATOM 782 O O . ALA A 1 93 ? -4.071 -7.735 3.009 1.00 90.50 93 ALA A O 1
ATOM 783 N N . PHE A 1 94 ? -4.159 -5.866 1.765 1.00 87.69 94 PHE A N 1
ATOM 784 C CA . PHE A 1 94 ? -3.720 -4.958 2.832 1.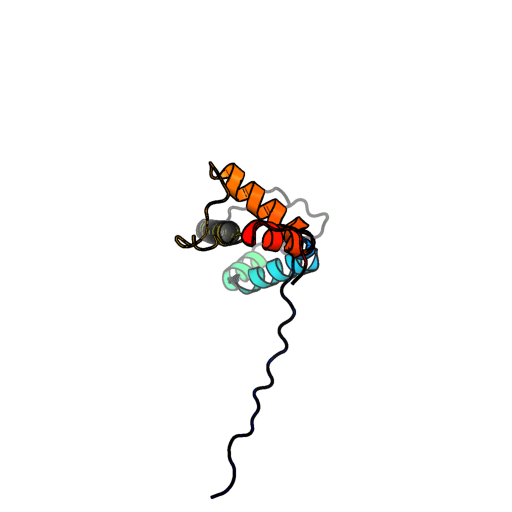00 87.69 94 PHE A CA 1
ATOM 785 C C . PHE A 1 94 ? -4.657 -4.982 4.050 1.00 87.69 94 PHE A C 1
ATOM 787 O O . PHE A 1 94 ? -4.199 -5.051 5.192 1.00 87.69 94 PHE A O 1
ATOM 794 N N . SER A 1 95 ? -5.974 -4.983 3.815 1.00 85.50 95 SER A N 1
ATOM 795 C CA . SER A 1 95 ? -6.978 -5.148 4.869 1.00 85.50 95 SER A CA 1
ATOM 796 C C . SER A 1 95 ? -7.357 -6.622 4.996 1.00 85.50 95 SER A C 1
ATOM 798 O O . SER A 1 95 ? -8.126 -7.162 4.201 1.00 85.50 95 SER A O 1
ATOM 800 N N . ARG A 1 96 ? -6.799 -7.300 6.001 1.00 86.06 96 ARG A N 1
ATOM 801 C CA . ARG A 1 96 ? -7.066 -8.725 6.237 1.00 86.06 96 ARG A CA 1
ATOM 802 C C . ARG A 1 96 ? -8.438 -8.902 6.888 1.00 86.06 96 ARG A C 1
ATOM 804 O O . ARG A 1 96 ? -8.690 -8.374 7.973 1.00 86.06 96 ARG A O 1
ATOM 811 N N . ARG A 1 97 ? -9.311 -9.692 6.254 1.00 85.75 97 ARG A N 1
ATOM 812 C CA . ARG A 1 97 ? -10.602 -10.092 6.835 1.00 85.75 97 ARG A CA 1
ATOM 813 C C . ARG A 1 97 ? -10.358 -10.937 8.090 1.00 85.75 97 ARG A C 1
ATOM 815 O O . ARG A 1 97 ? -9.592 -11.898 8.057 1.00 85.75 97 ARG A O 1
ATOM 822 N N . ARG A 1 98 ? -11.013 -10.583 9.199 1.00 86.00 98 ARG A N 1
ATOM 823 C CA . ARG A 1 98 ? -11.028 -11.400 10.424 1.00 86.00 98 ARG A CA 1
ATOM 824 C C . ARG A 1 98 ? -12.038 -12.537 10.255 1.00 86.00 98 ARG A C 1
ATOM 826 O O . ARG A 1 98 ? -13.100 -12.309 9.678 1.00 86.00 98 ARG A O 1
ATOM 833 N N . LYS A 1 99 ? -11.700 -13.741 10.735 1.00 84.75 99 LYS A N 1
ATOM 834 C CA . LYS A 1 99 ? -12.607 -14.900 10.713 1.00 84.75 99 LYS A CA 1
ATOM 835 C C . LYS A 1 99 ? -13.866 -14.562 11.522 1.00 84.75 99 LYS A C 1
ATOM 837 O O . LYS A 1 99 ? -13.755 -13.968 12.593 1.00 84.75 99 LYS A O 1
ATOM 842 N N . PHE A 1 100 ? -15.034 -14.896 10.981 1.00 84.00 100 PHE A N 1
ATOM 843 C CA . PHE A 1 100 ? -16.295 -14.807 11.712 1.00 84.00 100 PHE A CA 1
ATOM 844 C C . PHE A 1 100 ? -16.310 -15.872 12.816 1.00 84.00 100 PHE A C 1
ATOM 846 O O . PHE A 1 100 ? -15.812 -16.977 12.595 1.00 84.00 100 PHE A O 1
ATOM 853 N N . ASN A 1 101 ? -16.811 -15.517 13.997 1.00 85.44 101 ASN A N 1
ATOM 854 C CA . ASN A 1 101 ? -16.973 -16.446 15.108 1.00 85.44 101 ASN A CA 1
ATOM 855 C C . ASN A 1 101 ? -18.469 -16.700 15.298 1.00 85.44 101 ASN A C 1
ATOM 857 O O . ASN A 1 101 ? -19.185 -15.753 15.610 1.00 85.44 101 ASN A O 1
ATOM 861 N N . GLU A 1 102 ? -18.908 -17.938 15.082 1.00 85.00 102 GLU A N 1
ATOM 862 C CA . GLU A 1 102 ? -20.320 -18.335 15.179 1.00 85.00 102 GLU A CA 1
ATOM 863 C C . GLU A 1 102 ? -20.814 -18.340 16.630 1.00 85.00 102 GLU A C 1
ATOM 865 O O . GLU A 1 102 ? -21.971 -18.024 16.873 1.00 85.00 102 GLU A O 1
ATOM 870 N N . ASP A 1 103 ? -19.917 -18.574 17.591 1.00 86.62 103 ASP A N 1
ATOM 871 C CA . ASP A 1 103 ? -20.238 -18.583 19.024 1.00 86.62 103 ASP A CA 1
ATOM 872 C C . ASP A 1 103 ? -20.348 -17.172 19.629 1.00 86.62 103 ASP A C 1
ATOM 874 O O . ASP A 1 103 ? -20.533 -17.021 20.834 1.00 86.62 103 ASP A O 1
ATOM 878 N N . LYS A 1 104 ? -20.143 -16.113 18.832 1.00 85.62 104 LYS A N 1
ATOM 879 C CA . LYS A 1 104 ? -20.210 -14.739 19.338 1.00 85.62 104 LYS A CA 1
ATOM 880 C C . LYS A 1 104 ? -21.662 -14.264 19.354 1.00 85.62 104 LYS A C 1
ATOM 882 O O . LYS A 1 104 ? -22.311 -14.261 18.310 1.00 85.62 104 LYS A O 1
ATOM 887 N N . ASP A 1 105 ? -22.093 -13.716 20.488 1.00 86.19 105 ASP A N 1
ATOM 888 C CA . ASP A 1 105 ? -23.374 -13.020 20.588 1.00 86.19 105 ASP A CA 1
ATOM 889 C C . ASP A 1 105 ? -23.516 -11.923 19.525 1.00 86.19 105 ASP A C 1
ATOM 891 O O . ASP A 1 105 ? -22.616 -11.098 19.283 1.00 86.19 105 ASP A O 1
ATOM 895 N N . VAL A 1 106 ? -24.673 -11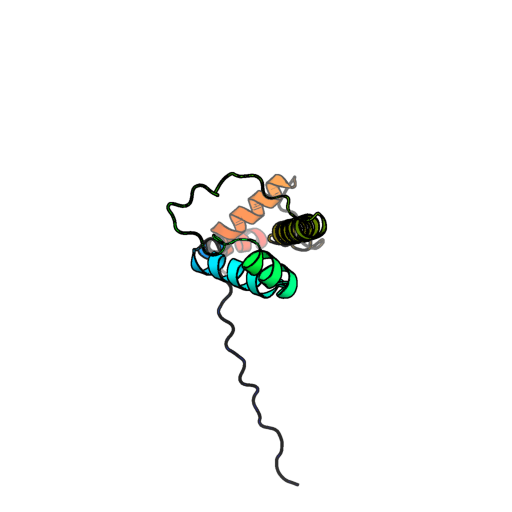.939 18.865 1.00 88.00 106 VAL A N 1
ATOM 896 C CA . VAL A 1 106 ? -24.993 -11.039 17.762 1.00 88.00 106 VAL A CA 1
ATOM 897 C C . VAL A 1 106 ? -25.636 -9.774 18.322 1.00 88.00 106 VAL A C 1
ATOM 899 O O . VAL A 1 106 ? -26.817 -9.736 18.646 1.00 88.00 106 VAL A O 1
ATOM 902 N N . ASP A 1 107 ? -24.843 -8.707 18.387 1.00 88.25 107 ASP A N 1
ATOM 903 C CA . ASP A 1 107 ? -25.254 -7.371 18.842 1.00 88.25 107 ASP A CA 1
ATOM 904 C C . ASP A 1 107 ? -25.850 -6.490 17.720 1.00 88.25 107 ASP A C 1
ATOM 906 O O . ASP A 1 107 ? -26.067 -5.289 17.901 1.00 88.25 107 ASP A O 1
ATOM 910 N N . SER A 1 108 ? -26.082 -7.053 16.5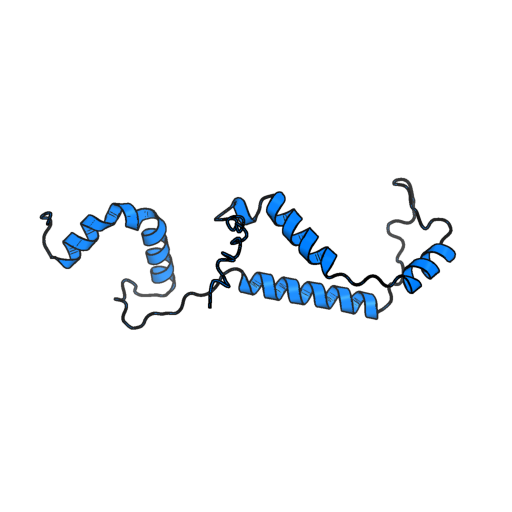29 1.00 90.75 108 SER A N 1
ATOM 911 C CA . SER A 1 108 ? -26.398 -6.287 15.320 1.00 90.75 108 SER A CA 1
ATOM 912 C C . SER A 1 108 ? -27.499 -6.918 14.468 1.00 90.75 108 SER A C 1
ATOM 914 O O . SER A 1 108 ? -27.662 -8.128 14.407 1.00 90.75 108 SER A O 1
ATOM 916 N N . ILE A 1 109 ? -28.257 -6.060 13.781 1.00 92.12 109 ILE A N 1
ATOM 917 C CA . ILE A 1 109 ? -29.384 -6.4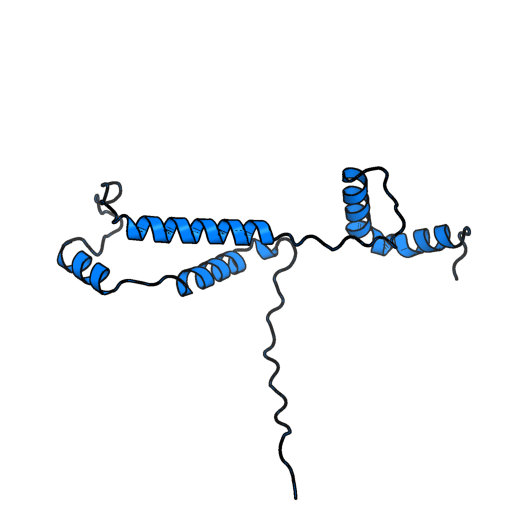57 12.915 1.00 92.12 109 ILE A CA 1
ATOM 918 C C . ILE A 1 109 ? -28.932 -6.642 11.452 1.00 92.12 109 ILE A C 1
ATOM 920 O O . ILE A 1 109 ? -29.561 -7.365 10.688 1.00 92.12 109 ILE A O 1
ATOM 924 N N . ASN A 1 110 ? -27.858 -5.962 11.031 1.00 92.31 110 ASN A N 1
ATOM 925 C CA . ASN A 1 110 ? -27.328 -6.016 9.665 1.00 92.31 110 ASN A CA 1
ATOM 926 C C . ASN A 1 110 ? -25.804 -5.794 9.640 1.00 92.31 110 ASN A C 1
ATOM 928 O O . ASN A 1 110 ? -25.238 -5.267 10.599 1.00 92.31 110 ASN A O 1
ATOM 932 N N . ASP A 1 111 ? -25.155 -6.105 8.513 1.00 90.00 111 ASP A N 1
ATOM 933 C CA . ASP A 1 111 ? -23.694 -5.996 8.350 1.00 90.00 111 ASP A CA 1
ATOM 934 C C . ASP A 1 111 ? -23.153 -4.577 8.584 1.00 90.00 111 ASP A C 1
ATOM 936 O O . ASP A 1 111 ? -22.071 -4.386 9.144 1.00 90.00 111 ASP A O 1
ATOM 940 N N . ARG A 1 112 ? -23.899 -3.544 8.169 1.00 93.81 112 ARG A N 1
ATOM 941 C CA . ARG A 1 112 ? -23.483 -2.145 8.377 1.00 93.81 112 ARG A CA 1
ATOM 942 C C . ARG A 1 112 ? -23.495 -1.788 9.863 1.00 93.81 112 ARG A C 1
ATOM 944 O O . ARG A 1 112 ? -22.581 -1.107 10.326 1.00 93.81 112 ARG A O 1
ATOM 951 N N . ASN A 1 113 ? -24.494 -2.271 10.594 1.00 93.88 113 ASN A N 1
ATOM 952 C CA . ASN A 1 113 ? -24.612 -2.122 12.035 1.00 93.88 113 ASN A CA 1
ATOM 953 C C . ASN A 1 113 ? -23.506 -2.914 12.749 1.00 93.88 113 ASN A C 1
ATOM 955 O O . ASN A 1 113 ? -22.820 -2.360 13.598 1.00 93.88 113 ASN A O 1
ATOM 959 N N . GLU A 1 114 ? -23.210 -4.145 12.321 1.00 92.06 114 GLU A N 1
ATOM 960 C CA . GLU A 1 114 ? -22.099 -4.939 12.866 1.00 92.06 114 GLU A CA 1
ATOM 961 C C . GLU A 1 114 ? -20.753 -4.202 12.714 1.00 92.06 114 GLU A C 1
ATOM 963 O O . GLU A 1 114 ? -19.940 -4.113 13.642 1.00 92.06 114 GLU A O 1
ATOM 968 N N . HIS A 1 115 ? -20.512 -3.605 11.543 1.00 92.12 115 HIS A N 1
ATOM 969 C CA . HIS A 1 115 ? -19.332 -2.780 11.301 1.00 92.12 115 HIS A CA 1
ATOM 970 C C . HIS A 1 115 ? -19.288 -1.523 12.181 1.00 92.12 115 HIS A C 1
ATOM 972 O O . HIS A 1 115 ? -18.198 -1.136 12.628 1.00 92.12 115 HIS A O 1
ATOM 978 N N . PHE A 1 116 ? -20.440 -0.899 12.437 1.00 94.50 116 PHE A N 1
ATOM 979 C CA . PHE A 1 116 ? -20.565 0.260 13.317 1.00 94.50 116 PHE A CA 1
ATOM 980 C C . PHE A 1 116 ? -20.321 -0.112 14.786 1.00 94.50 116 PHE A C 1
ATOM 982 O O . PHE A 1 116 ? -19.454 0.497 15.413 1.00 94.50 116 PHE A O 1
ATOM 989 N N . ASN A 1 117 ? -20.947 -1.174 15.295 1.00 93.56 117 ASN A N 1
ATOM 990 C CA . ASN A 1 117 ? -20.706 -1.718 16.635 1.00 93.56 117 ASN A CA 1
ATOM 991 C C . ASN A 1 117 ? -19.223 -2.042 16.837 1.00 93.56 117 ASN A C 1
ATOM 993 O O . ASN A 1 117 ? -18.603 -1.574 17.789 1.00 93.56 117 ASN A O 1
ATOM 997 N N . LYS A 1 118 ? -18.584 -2.715 15.867 1.00 92.75 118 LYS A N 1
ATOM 998 C CA . LYS A 1 118 ? -17.129 -2.962 15.883 1.00 92.75 118 LYS A CA 1
ATOM 999 C C . LYS A 1 118 ? -16.302 -1.672 15.929 1.00 92.75 118 LYS A C 1
ATOM 1001 O O . LYS A 1 118 ? -15.159 -1.716 16.385 1.00 92.75 118 LYS A O 1
ATOM 1006 N N . LYS A 1 119 ? -16.780 -0.559 15.359 1.00 94.38 119 LYS A N 1
ATOM 1007 C CA . LYS A 1 119 ? -16.089 0.745 15.385 1.00 94.38 119 LYS A CA 1
ATOM 1008 C C . LYS A 1 119 ? -16.222 1.398 16.760 1.00 94.38 119 LYS A C 1
ATOM 1010 O O . LYS A 1 119 ? -15.208 1.843 17.291 1.00 94.38 119 LYS A O 1
ATOM 1015 N N . ILE A 1 120 ? -17.429 1.409 17.323 1.00 95.06 120 ILE A N 1
ATOM 1016 C CA . ILE A 1 120 ? -17.700 1.902 18.678 1.00 95.06 120 ILE A CA 1
ATOM 1017 C C . ILE A 1 120 ? -16.896 1.103 19.697 1.00 95.06 120 ILE A C 1
ATOM 1019 O O . ILE A 1 120 ? -16.211 1.699 20.5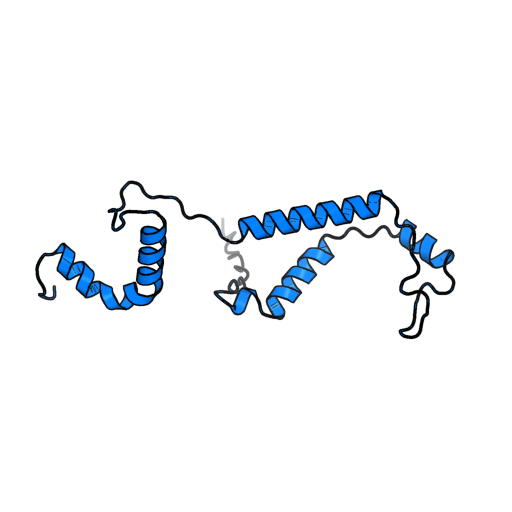19 1.00 95.06 120 ILE A O 1
ATOM 1023 N N . GLU A 1 121 ? -16.851 -0.221 19.562 1.00 93.44 121 GLU A N 1
ATOM 1024 C CA . GLU A 1 121 ? -16.073 -1.083 20.449 1.00 93.44 121 GLU A CA 1
ATOM 1025 C C . GLU A 1 121 ? -14.582 -0.740 20.451 1.00 93.44 121 GLU A C 1
ATOM 1027 O O . GLU A 1 121 ? -13.953 -0.646 21.500 1.00 93.44 121 GLU A O 1
ATOM 1032 N N . ARG A 1 122 ? -14.007 -0.490 19.270 1.00 92.56 122 ARG A N 1
ATOM 1033 C CA . ARG A 1 122 ? -12.597 -0.098 19.146 1.00 92.56 122 ARG A CA 1
ATOM 1034 C C . ARG A 1 122 ? -12.294 1.255 19.789 1.00 92.56 122 ARG A C 1
ATOM 1036 O O . ARG A 1 122 ? -11.182 1.441 20.267 1.00 92.56 122 ARG A O 1
ATOM 1043 N N . ALA A 1 123 ? -13.239 2.191 19.752 1.00 94.38 123 ALA A N 1
ATOM 1044 C CA . ALA A 1 123 ? -13.050 3.541 20.277 1.00 94.38 123 ALA A CA 1
ATOM 1045 C C . ALA A 1 123 ? -13.357 3.637 21.780 1.00 94.38 123 ALA A C 1
ATOM 1047 O O . ALA A 1 123 ? -12.613 4.275 22.520 1.00 94.38 123 ALA A O 1
ATOM 1048 N N . PHE A 1 124 ? -14.437 2.994 22.225 1.00 95.50 124 PHE A N 1
ATOM 1049 C CA . PHE A 1 124 ? -15.018 3.180 23.553 1.00 95.50 124 PHE A CA 1
ATOM 1050 C C . PHE A 1 124 ? -14.969 1.938 24.443 1.00 95.50 124 PHE A C 1
ATOM 1052 O O . PHE A 1 124 ? -15.118 2.084 25.650 1.00 95.50 124 PHE A O 1
ATOM 1059 N N . GLY A 1 125 ? -14.699 0.745 23.900 1.00 93.69 125 GLY A N 1
ATOM 1060 C CA . GLY A 1 125 ? -14.717 -0.516 24.657 1.00 93.69 125 GLY A CA 1
ATOM 1061 C C . GLY A 1 125 ? -13.786 -0.524 25.872 1.00 93.69 125 GLY A C 1
ATOM 1062 O O . GLY A 1 125 ? -14.103 -1.123 26.894 1.00 93.69 125 GLY A O 1
ATOM 1063 N N . LYS A 1 126 ? -12.675 0.227 25.814 1.00 94.94 126 LYS A N 1
ATOM 1064 C CA . LYS A 1 126 ? -11.778 0.423 26.967 1.00 94.94 126 LYS A CA 1
ATOM 1065 C C . LYS A 1 126 ? -12.469 1.124 28.146 1.00 94.94 126 LYS A C 1
ATOM 1067 O O . LYS A 1 126 ? -12.122 0.859 29.289 1.00 94.94 126 LYS A O 1
ATOM 1072 N N . TYR A 1 127 ? -13.402 2.030 27.869 1.00 94.62 127 TYR A N 1
ATOM 1073 C CA . TYR A 1 127 ? -14.084 2.853 28.869 1.00 94.62 127 TYR A CA 1
ATOM 1074 C C . TYR A 1 127 ? -15.439 2.270 29.284 1.00 94.62 127 TYR A C 1
ATOM 1076 O O . TYR A 1 127 ? -15.911 2.554 30.376 1.00 94.62 127 TYR A O 1
ATOM 1084 N N . THR A 1 128 ? -16.068 1.453 28.434 1.00 93.38 128 THR A N 1
ATOM 1085 C CA . THR A 1 128 ? -17.402 0.881 28.679 1.00 93.38 128 THR A CA 1
ATOM 1086 C C . THR A 1 128 ? -17.372 -0.536 29.255 1.00 93.38 128 THR A C 1
ATOM 1088 O O . THR A 1 128 ? -18.421 -1.168 29.357 1.00 93.38 128 THR A O 1
ATOM 1091 N N . LEU A 1 129 ? -16.197 -1.039 29.654 1.00 92.12 129 LEU A N 1
ATOM 1092 C CA . LEU A 1 129 ? -16.037 -2.395 30.190 1.00 92.12 129 LEU A CA 1
ATOM 1093 C C . LEU A 1 129 ? -16.932 -2.647 31.415 1.00 92.12 129 LEU A C 1
ATOM 1095 O O . LEU A 1 129 ? -17.611 -3.666 31.476 1.00 92.12 129 LEU A O 1
ATOM 1099 N N . GLU A 1 130 ? -16.982 -1.701 32.353 1.00 90.38 130 GLU A N 1
ATOM 1100 C CA . GLU A 1 130 ? -17.832 -1.803 33.546 1.00 90.38 130 GLU A CA 1
ATOM 1101 C C . GLU A 1 130 ? -19.321 -1.824 33.181 1.00 90.38 130 GLU A C 1
ATOM 1103 O O . GLU A 1 130 ? -20.065 -2.677 33.650 1.00 90.38 130 GLU A O 1
ATOM 1108 N N . ILE A 1 131 ? -19.742 -0.949 32.263 1.00 91.06 131 ILE A N 1
ATOM 1109 C CA . ILE A 1 131 ? -21.131 -0.876 31.791 1.00 91.06 131 ILE A CA 1
ATOM 1110 C C . ILE A 1 131 ? -21.557 -2.204 31.152 1.00 91.06 131 ILE A C 1
ATOM 1112 O O . ILE A 1 131 ? -22.669 -2.668 31.391 1.00 91.06 131 ILE A O 1
ATOM 1116 N N . LYS A 1 132 ? -20.674 -2.839 30.371 1.00 90.81 132 LYS A N 1
ATOM 1117 C CA . LYS A 1 132 ? -20.939 -4.160 29.788 1.00 90.81 132 LYS A CA 1
ATOM 1118 C C . LYS A 1 132 ? -21.078 -5.236 30.850 1.00 90.81 132 LYS A C 1
ATOM 1120 O O . LYS A 1 132 ? -22.058 -5.965 30.835 1.00 90.81 132 LYS A O 1
ATOM 1125 N N . ASN A 1 133 ? -20.143 -5.300 31.793 1.00 91.06 133 ASN A N 1
ATOM 1126 C CA . ASN A 1 133 ? -20.202 -6.292 32.862 1.00 91.06 133 ASN A CA 1
ATOM 1127 C C . ASN A 1 133 ? -21.477 -6.128 33.707 1.00 91.06 133 ASN A C 1
ATOM 1129 O O . ASN A 1 133 ? -22.100 -7.115 34.087 1.00 91.06 133 ASN A O 1
ATOM 1133 N N . ASN A 1 134 ? -21.905 -4.888 33.952 1.00 91.38 134 ASN A N 1
ATOM 1134 C CA . ASN A 1 134 ? -23.148 -4.590 34.663 1.00 91.38 134 ASN A CA 1
ATOM 1135 C C . ASN A 1 134 ? -24.390 -5.043 33.878 1.00 91.38 134 ASN A C 1
ATOM 1137 O O . ASN A 1 134 ? -25.344 -5.540 34.476 1.00 91.38 134 ASN A O 1
ATOM 1141 N N . LEU A 1 135 ? -24.371 -4.921 32.545 1.00 89.94 135 LEU A N 1
ATOM 1142 C CA . LEU A 1 135 ? -25.435 -5.429 31.677 1.00 89.94 135 LEU A CA 1
ATOM 1143 C C . LEU A 1 135 ? -25.526 -6.961 31.741 1.00 89.94 135 LEU A C 1
ATOM 1145 O O . LEU A 1 135 ? -26.619 -7.483 31.933 1.00 89.94 135 LEU A O 1
ATOM 1149 N N . GLU A 1 136 ? -24.389 -7.660 31.662 1.00 88.12 136 GLU A N 1
ATOM 1150 C CA . GLU A 1 136 ? -24.333 -9.129 31.763 1.00 88.12 136 GLU A CA 1
ATOM 1151 C C . GLU A 1 136 ? -24.756 -9.636 33.155 1.00 88.12 136 GLU A C 1
ATOM 1153 O O . GLU A 1 136 ? -25.402 -10.675 33.274 1.00 88.12 136 GLU A O 1
ATOM 1158 N N . ARG A 1 137 ? -24.442 -8.891 34.228 1.00 91.12 137 ARG A N 1
ATOM 1159 C CA . ARG A 1 137 ? -24.893 -9.214 35.596 1.00 91.12 137 ARG A CA 1
ATOM 1160 C C . ARG A 1 137 ? -26.354 -8.852 35.867 1.00 91.12 137 ARG A C 1
ATOM 1162 O O . ARG A 1 137 ? -26.915 -9.323 36.853 1.00 91.12 137 ARG A O 1
ATOM 1169 N N . GLY A 1 138 ? -26.952 -7.962 35.076 1.00 90.38 138 GLY A N 1
ATOM 1170 C CA . GLY A 1 138 ? -28.275 -7.392 35.348 1.00 90.38 138 GLY A CA 1
ATOM 1171 C C . GLY A 1 138 ? -28.330 -6.451 36.562 1.00 90.38 138 GLY A C 1
ATOM 1172 O O . GLY A 1 138 ? -29.422 -6.110 37.016 1.00 90.38 138 GLY A O 1
ATOM 1173 N N . THR A 1 139 ? -27.182 -6.020 37.104 1.00 86.00 139 THR A N 1
ATOM 1174 C CA . THR A 1 139 ? -27.099 -5.076 38.235 1.00 86.00 139 THR A CA 1
ATOM 1175 C C . THR A 1 139 ? -25.955 -4.079 38.037 1.00 86.00 139 THR A C 1
ATOM 1177 O O . THR A 1 139 ? -24.964 -4.379 37.379 1.00 86.00 139 THR A O 1
ATOM 1180 N N . ALA A 1 140 ? -26.091 -2.876 38.604 1.00 82.88 140 ALA A N 1
ATOM 1181 C CA . ALA A 1 140 ? -25.097 -1.801 38.495 1.00 82.88 140 ALA A CA 1
ATOM 1182 C C . ALA A 1 140 ? -24.077 -1.781 39.649 1.00 82.88 140 ALA A C 1
ATOM 1184 O O . ALA A 1 140 ? -23.397 -0.775 39.847 1.00 82.88 140 ALA A O 1
ATOM 1185 N N . LEU A 1 141 ? -24.022 -2.845 40.453 1.00 74.19 141 LEU A N 1
ATOM 1186 C CA . LEU A 1 141 ? -23.101 -2.922 41.579 1.00 74.19 141 LEU A CA 1
ATOM 1187 C C . LEU A 1 141 ? -21.715 -3.376 41.092 1.00 74.19 141 LEU A C 1
ATOM 1189 O O . LEU A 1 141 ? -21.645 -4.271 40.245 1.00 74.19 141 LEU A O 1
ATOM 1193 N N . PRO A 1 142 ? -20.628 -2.780 41.614 1.00 72.19 142 PRO A N 1
ATOM 1194 C CA . PRO A 1 142 ? -19.282 -3.289 41.386 1.00 72.19 142 PRO A CA 1
ATOM 1195 C C . PRO A 1 142 ? -19.143 -4.708 41.955 1.00 72.19 142 PRO A C 1
ATOM 1197 O O . PRO A 1 142 ? -19.840 -5.051 42.913 1.00 72.19 142 PRO A O 1
ATOM 1200 N N . ASP A 1 143 ? -18.236 -5.498 41.375 1.00 61.50 143 ASP A N 1
ATOM 1201 C CA . ASP A 1 143 ? -17.777 -6.757 41.988 1.00 61.50 143 ASP A CA 1
ATOM 1202 C C . ASP A 1 143 ? -17.064 -6.511 43.327 1.00 61.50 143 ASP A C 1
ATOM 1204 O O . ASP A 1 143 ? -16.310 -5.510 43.423 1.00 61.50 143 ASP A O 1
#